Protein AF-A0A8H6Z312-F1 (afdb_monomer_lite)

Organism: NCBI:txid2733690

Sequence (124 aa):
MSFDTDASWPVGLLRIFKFDIARTSHGSFENRYYGAYTKMLMYCFGEGFDFVVAPQAPPTDKSRDTVDFTVYLIVFDVAQQRPVFLIEVKDDAHNLIPIKRKAADKQMREHYDELLPHPLAIRP

Radius of gyration: 16.41 Å; chains: 1; bounding box: 39×34×56 Å

Secondary structure (DSSP, 8-state):
-----GGGS-HHHHHHHH-HHHHH--S-HHHHHHHHHHHHHHHHH-SSSSEEEEE-PPPP-S-TT-----EEEEEEETTTTEEEEEEEE--THHHH-HHHHHHHHHHHHHHHHHHSPPP-----

Structure (mmCIF, N/CA/C/O backbone):
data_AF-A0A8H6Z312-F1
#
_entry.id   AF-A0A8H6Z312-F1
#
loop_
_atom_site.group_PDB
_atom_site.id
_atom_site.type_symbol
_atom_site.label_atom_id
_atom_site.label_alt_id
_atom_site.label_comp_id
_atom_site.label_asym_id
_atom_site.label_entity_id
_atom_site.label_seq_id
_atom_site.pdbx_PDB_ins_code
_atom_site.Cartn_x
_atom_site.Cartn_y
_atom_site.Cartn_z
_atom_site.occupancy
_atom_site.B_iso_or_equiv
_atom_site.auth_seq_id
_atom_site.auth_comp_id
_atom_site.auth_asym_id
_atom_site.auth_atom_id
_atom_site.pdbx_PDB_model_num
ATOM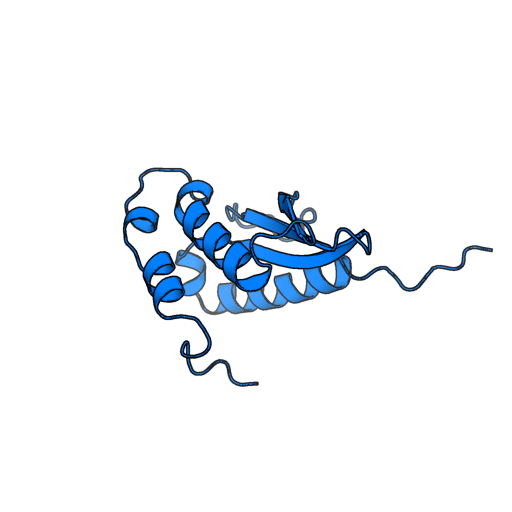 1 N N . MET A 1 1 ? 2.597 -20.855 0.950 1.00 32.88 1 MET A N 1
ATOM 2 C CA . MET A 1 1 ? 1.580 -20.137 0.154 1.00 32.88 1 MET A CA 1
ATOM 3 C C . MET A 1 1 ? 2.227 -19.787 -1.172 1.00 32.88 1 MET A C 1
ATOM 5 O O . MET A 1 1 ? 3.280 -19.163 -1.130 1.00 32.88 1 MET A O 1
ATOM 9 N N . SER A 1 2 ? 1.707 -20.267 -2.305 1.00 34.41 2 SER A N 1
ATOM 10 C CA . SER A 1 2 ? 2.223 -19.857 -3.617 1.00 34.41 2 SER A CA 1
ATOM 11 C C . SER A 1 2 ? 1.419 -18.652 -4.109 1.00 34.41 2 SER A C 1
ATOM 13 O O . SER A 1 2 ? 0.194 -18.624 -3.999 1.00 34.41 2 SER A O 1
ATOM 15 N N . PHE A 1 3 ? 2.119 -17.615 -4.564 1.00 43.72 3 PHE A N 1
ATOM 16 C CA . PHE A 1 3 ? 1.540 -16.371 -5.079 1.00 43.72 3 PHE A CA 1
ATOM 17 C C . PHE A 1 3 ? 1.251 -16.492 -6.588 1.00 43.72 3 PHE A C 1
ATOM 19 O O . PHE A 1 3 ? 1.559 -15.584 -7.353 1.00 43.72 3 PHE A O 1
ATOM 26 N N . ASP A 1 4 ? 0.731 -17.636 -7.047 1.00 47.81 4 ASP A N 1
ATOM 27 C CA . ASP A 1 4 ? 0.820 -17.995 -8.472 1.00 47.81 4 ASP A CA 1
ATOM 28 C C . ASP A 1 4 ? -0.258 -17.401 -9.383 1.00 47.81 4 ASP A C 1
ATOM 30 O O . ASP A 1 4 ? -0.112 -17.487 -10.600 1.00 47.81 4 ASP A O 1
ATOM 34 N N . THR A 1 5 ? -1.294 -16.726 -8.874 1.00 49.22 5 THR A N 1
ATOM 35 C CA . THR A 1 5 ? -2.208 -15.994 -9.769 1.00 49.22 5 THR A CA 1
ATOM 36 C C . THR A 1 5 ? -2.768 -14.716 -9.162 1.00 49.22 5 THR A C 1
ATOM 38 O O . THR A 1 5 ? -3.437 -14.740 -8.132 1.00 49.22 5 THR A O 1
ATOM 41 N N . ASP A 1 6 ? -2.598 -13.624 -9.907 1.00 55.94 6 ASP A N 1
ATOM 42 C CA . ASP A 1 6 ? -3.136 -12.261 -9.734 1.00 55.94 6 ASP A CA 1
ATOM 43 C C . ASP A 1 6 ? -4.688 -12.188 -9.744 1.00 55.94 6 ASP A C 1
ATOM 45 O O . ASP A 1 6 ? -5.284 -11.119 -9.829 1.00 55.94 6 ASP A O 1
ATOM 49 N N . ALA A 1 7 ? -5.370 -13.338 -9.684 1.00 59.72 7 ALA A N 1
ATOM 50 C CA . ALA A 1 7 ? -6.825 -13.466 -9.735 1.00 59.72 7 ALA A CA 1
ATOM 51 C C . ALA A 1 7 ? -7.521 -13.074 -8.419 1.00 59.72 7 ALA A C 1
ATOM 53 O O . ALA A 1 7 ? -8.738 -12.907 -8.398 1.00 59.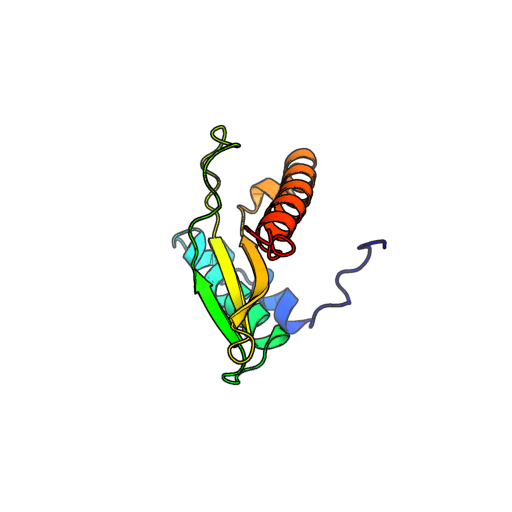72 7 ALA A O 1
ATOM 54 N N . SER A 1 8 ? -6.765 -12.917 -7.329 1.00 70.94 8 SER A N 1
ATOM 55 C CA . SER A 1 8 ? -7.293 -12.519 -6.017 1.00 70.94 8 SER A CA 1
ATOM 56 C C . SER A 1 8 ? -7.668 -11.035 -5.939 1.00 70.94 8 SER A C 1
ATOM 58 O O . SER A 1 8 ? -8.362 -10.629 -5.009 1.00 70.94 8 SER A O 1
ATOM 60 N N . TRP A 1 9 ? -7.216 -10.220 -6.896 1.00 82.19 9 TRP A N 1
ATOM 61 C CA . TRP A 1 9 ? -7.483 -8.785 -6.925 1.00 82.19 9 TRP A CA 1
ATOM 62 C C . TRP A 1 9 ? -8.597 -8.434 -7.917 1.00 82.19 9 TRP A C 1
ATOM 64 O O . TRP A 1 9 ? -8.682 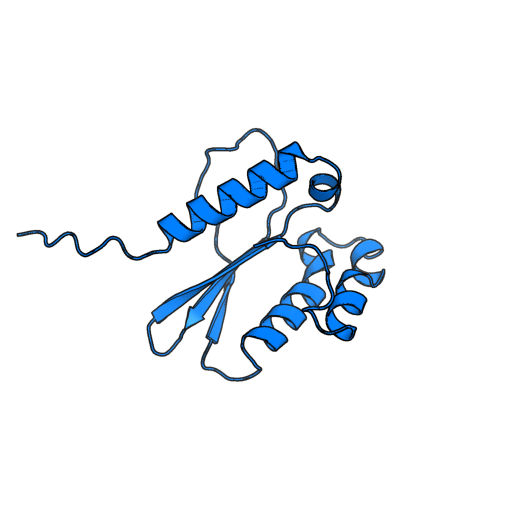-9.029 -8.996 1.00 82.19 9 TRP A O 1
ATOM 74 N N . PRO A 1 10 ? -9.437 -7.424 -7.617 1.00 87.44 10 PRO A N 1
ATOM 75 C CA . PRO A 1 10 ? -10.440 -6.957 -8.562 1.00 87.44 10 PRO A CA 1
ATOM 76 C C . PRO A 1 10 ? -9.807 -6.525 -9.887 1.00 87.44 10 PRO A C 1
ATOM 78 O O . PRO A 1 10 ? -8.862 -5.736 -9.911 1.00 87.44 10 PRO A O 1
ATOM 81 N N . VAL A 1 11 ? -10.394 -6.950 -11.009 1.00 86.06 11 VAL A N 1
ATOM 82 C CA . VAL A 1 11 ? -9.916 -6.600 -12.362 1.00 86.06 11 VAL A CA 1
ATOM 83 C C . VAL A 1 11 ? -9.800 -5.083 -12.559 1.00 86.06 11 VAL A C 1
ATOM 85 O O . VAL A 1 11 ? -8.891 -4.612 -13.242 1.00 86.06 11 VAL A O 1
ATOM 88 N N . GLY A 1 12 ? -10.695 -4.304 -11.942 1.00 86.12 12 GLY A N 1
ATOM 89 C CA . GLY A 1 12 ? -10.628 -2.842 -11.957 1.00 86.12 12 GLY A CA 1
ATOM 90 C C . GLY A 1 12 ? -9.362 -2.297 -11.293 1.00 86.12 12 GLY A C 1
ATOM 91 O O . GLY A 1 12 ? -8.731 -1.399 -11.844 1.00 86.12 12 GLY A O 1
ATOM 92 N N . LEU A 1 13 ? -8.944 -2.886 -10.170 1.00 84.94 13 LEU A N 1
ATOM 93 C CA . LEU A 1 13 ? -7.719 -2.507 -9.470 1.00 84.94 13 LEU A CA 1
ATOM 94 C C . LEU A 1 13 ? -6.487 -2.818 -10.328 1.00 84.94 13 LEU A C 1
ATOM 96 O O . LEU A 1 13 ? -5.654 -1.942 -10.553 1.00 84.94 13 LEU A O 1
ATOM 100 N N . LEU A 1 14 ? -6.429 -4.024 -10.901 1.00 84.75 14 LEU A N 1
ATOM 101 C CA . LEU A 1 14 ? -5.356 -4.415 -11.821 1.00 84.75 14 LEU A CA 1
ATOM 102 C C . LEU A 1 14 ? -5.267 -3.470 -13.019 1.00 84.75 14 LEU A C 1
ATOM 104 O O . LEU A 1 14 ? -4.175 -3.102 -13.446 1.00 84.75 14 LEU A O 1
ATOM 108 N N . ARG A 1 15 ? -6.417 -3.052 -13.563 1.00 85.88 15 ARG A N 1
ATOM 109 C CA . ARG A 1 15 ? -6.466 -2.093 -14.668 1.00 85.88 15 ARG A CA 1
ATOM 110 C C . ARG A 1 15 ? -5.879 -0.747 -14.263 1.00 85.88 15 ARG A C 1
ATOM 112 O O . ARG A 1 15 ? -5.154 -0.194 -15.071 1.00 85.88 15 ARG A O 1
ATOM 119 N N . ILE A 1 16 ? -6.149 -0.247 -13.057 1.00 85.19 16 ILE A N 1
ATOM 120 C CA . ILE A 1 16 ? -5.620 1.039 -12.572 1.00 85.19 16 ILE A CA 1
ATOM 121 C C . ILE A 1 16 ? -4.090 1.001 -12.467 1.00 85.19 16 ILE A C 1
ATOM 123 O O . ILE A 1 16 ? -3.436 1.902 -12.981 1.00 85.19 16 ILE A O 1
ATOM 127 N N . PHE A 1 17 ? -3.515 -0.057 -11.887 1.00 80.44 17 PHE A N 1
ATOM 128 C CA . PHE A 1 17 ? -2.053 -0.214 -11.809 1.00 80.44 17 PHE A CA 1
ATOM 129 C C . PHE A 1 17 ? -1.394 -0.417 -13.182 1.00 80.44 17 PHE A C 1
ATOM 131 O O . PHE A 1 17 ? -0.242 -0.035 -13.381 1.00 80.44 17 PHE A O 1
ATOM 138 N N . LYS A 1 18 ? -2.124 -0.997 -14.143 1.00 78.44 18 LYS A N 1
ATOM 139 C CA . LYS A 1 18 ? -1.685 -1.144 -15.540 1.00 78.44 18 LYS A CA 1
ATOM 140 C C . LYS A 1 18 ? -1.954 0.099 -16.393 1.00 78.44 18 LYS A C 1
ATOM 142 O O . LYS A 1 18 ? -1.433 0.169 -17.503 1.00 78.44 18 LYS A O 1
ATOM 147 N N . PHE A 1 19 ? -2.783 1.040 -15.935 1.00 74.12 19 PHE A N 1
ATOM 148 C CA . PHE A 1 19 ? -3.218 2.162 -16.758 1.00 74.12 19 PHE A CA 1
ATOM 149 C C . PHE A 1 19 ? -2.098 3.184 -16.910 1.00 74.12 19 PHE A C 1
ATOM 151 O O . PHE A 1 19 ? -1.473 3.623 -15.943 1.00 74.12 19 PHE A O 1
ATOM 158 N N . ASP A 1 20 ? -1.881 3.595 -18.153 1.00 54.94 20 ASP A N 1
ATOM 159 C CA . ASP A 1 20 ? -0.674 4.301 -18.557 1.00 54.94 20 ASP A CA 1
ATOM 160 C C . ASP A 1 20 ? -0.597 5.731 -18.013 1.00 54.94 20 ASP A C 1
ATOM 162 O O . ASP A 1 20 ? 0.486 6.284 -17.997 1.00 54.94 20 ASP A O 1
ATOM 166 N N . ILE A 1 21 ? -1.674 6.343 -17.498 1.00 57.12 21 ILE A N 1
ATOM 167 C CA . ILE A 1 21 ? -1.605 7.689 -16.879 1.00 57.12 21 ILE A CA 1
ATOM 168 C C . ILE A 1 21 ? -0.591 7.714 -15.727 1.00 57.12 21 ILE A C 1
ATOM 170 O O . ILE A 1 21 ? 0.144 8.684 -15.586 1.00 57.12 21 ILE A O 1
ATOM 174 N N . ALA A 1 22 ? -0.482 6.631 -14.952 1.00 54.50 22 ALA A N 1
ATOM 175 C CA . ALA A 1 22 ? 0.573 6.483 -13.954 1.00 54.50 22 ALA A CA 1
ATOM 176 C C . ALA A 1 22 ? 1.966 6.514 -14.620 1.00 54.50 22 ALA A C 1
ATOM 178 O O . ALA A 1 22 ? 2.844 7.296 -14.253 1.00 54.50 22 ALA A O 1
ATOM 179 N N . ARG A 1 23 ? 2.168 5.692 -15.652 1.00 58.56 23 ARG A N 1
ATOM 180 C CA . ARG A 1 23 ? 3.475 5.466 -16.293 1.00 58.56 23 ARG A CA 1
ATOM 181 C C . ARG A 1 23 ? 3.905 6.588 -17.257 1.00 58.56 23 ARG A C 1
ATOM 183 O O . ARG A 1 23 ? 5.100 6.778 -17.453 1.00 58.56 23 ARG A O 1
ATOM 190 N N . THR A 1 24 ? 2.954 7.333 -17.820 1.00 56.88 24 THR A N 1
ATOM 191 C CA . THR A 1 24 ? 3.126 8.417 -18.814 1.00 56.88 24 THR A CA 1
ATOM 192 C C . THR A 1 24 ? 3.037 9.811 -18.199 1.00 56.88 24 THR A C 1
ATOM 194 O O . THR A 1 24 ? 3.461 10.785 -18.817 1.00 56.88 24 THR A O 1
ATOM 197 N N . SER A 1 25 ? 2.533 9.925 -16.966 1.00 58.03 25 SER A N 1
ATOM 198 C CA . SER A 1 25 ? 2.645 11.140 -16.164 1.00 58.03 25 SER A CA 1
ATOM 199 C C . SER A 1 25 ? 4.123 11.470 -15.941 1.00 58.03 25 SER A C 1
ATOM 201 O O . SER A 1 25 ? 4.851 10.725 -15.283 1.00 58.03 25 SER A O 1
ATOM 203 N N . HIS A 1 26 ? 4.562 12.623 -16.450 1.00 58.59 26 HIS A N 1
ATOM 204 C CA . HIS A 1 26 ? 5.868 13.229 -16.152 1.00 58.59 26 HIS A CA 1
ATOM 205 C C . HIS A 1 26 ? 5.963 13.775 -14.706 1.00 58.59 26 HIS A C 1
ATOM 207 O O . HIS A 1 26 ? 6.839 14.584 -14.404 1.00 58.59 26 HIS A O 1
ATOM 213 N N . GLY A 1 27 ? 5.044 13.383 -13.817 1.00 64.38 27 GLY A N 1
ATOM 214 C CA . GLY A 1 27 ? 5.050 13.753 -12.405 1.00 64.38 27 GLY A CA 1
ATOM 215 C C . GLY A 1 27 ? 6.120 13.017 -11.596 1.00 64.38 27 GLY A C 1
ATOM 216 O O . GLY A 1 27 ? 6.809 12.124 -12.090 1.00 64.38 27 GLY A O 1
ATOM 217 N N . SER A 1 28 ? 6.246 13.387 -10.319 1.00 72.50 28 SER A N 1
ATOM 218 C CA . SER A 1 28 ? 7.098 12.662 -9.373 1.00 72.50 28 SER A CA 1
ATOM 219 C C . SER A 1 28 ? 6.699 11.181 -9.282 1.00 72.50 28 SER A C 1
ATOM 221 O O . SER A 1 28 ? 5.553 10.809 -9.544 1.00 72.50 28 SER A O 1
ATOM 223 N N . PHE A 1 29 ? 7.647 10.333 -8.874 1.00 71.69 29 PHE A N 1
ATOM 224 C CA . PHE A 1 29 ? 7.412 8.904 -8.640 1.00 71.69 29 PHE A CA 1
ATOM 225 C C . PHE A 1 29 ? 6.192 8.643 -7.732 1.00 71.69 29 PHE A C 1
ATOM 227 O O . PHE A 1 29 ? 5.378 7.765 -8.005 1.00 71.69 29 PHE A O 1
ATOM 234 N N . GLU A 1 30 ? 6.024 9.464 -6.696 1.00 71.31 30 GLU A N 1
ATOM 235 C CA . GLU A 1 30 ? 4.868 9.425 -5.798 1.00 71.31 30 GLU A CA 1
ATOM 236 C C . GLU A 1 30 ? 3.551 9.691 -6.544 1.00 71.31 30 GLU A C 1
ATOM 238 O O . GLU A 1 30 ? 2.608 8.902 -6.454 1.00 71.31 30 GLU A O 1
ATOM 243 N N . ASN A 1 31 ? 3.508 10.740 -7.372 1.00 75.25 31 ASN A N 1
ATOM 244 C CA . ASN A 1 31 ? 2.317 11.107 -8.139 1.00 75.25 31 ASN A CA 1
ATOM 245 C C . ASN A 1 31 ? 1.920 10.040 -9.164 1.00 75.25 31 ASN A C 1
ATOM 247 O O . ASN A 1 31 ? 0.737 9.907 -9.481 1.00 75.25 31 ASN A O 1
ATOM 251 N N . ARG A 1 32 ? 2.888 9.269 -9.673 1.00 78.00 32 ARG A N 1
ATOM 252 C CA . ARG A 1 32 ? 2.638 8.166 -10.608 1.00 78.00 32 ARG A CA 1
ATOM 253 C C . ARG A 1 32 ? 1.744 7.095 -9.985 1.00 78.00 32 ARG A C 1
ATOM 255 O O . ARG A 1 32 ? 0.799 6.659 -10.635 1.00 78.00 32 ARG A O 1
ATOM 262 N N . TYR A 1 33 ? 2.002 6.693 -8.741 1.00 79.75 33 TYR A N 1
ATOM 263 C CA . TYR A 1 33 ? 1.236 5.623 -8.092 1.00 79.75 33 TYR A CA 1
ATOM 264 C C . TYR A 1 33 ? 0.140 6.119 -7.151 1.00 79.75 33 TYR A C 1
ATOM 266 O O . TYR A 1 33 ? -0.685 5.298 -6.748 1.00 79.75 33 TYR A O 1
ATOM 274 N N . TYR A 1 34 ? 0.073 7.427 -6.869 1.00 82.56 34 TYR A N 1
ATOM 275 C CA . TYR A 1 34 ? -0.879 8.025 -5.927 1.00 82.56 34 TYR A CA 1
ATOM 276 C C . TYR A 1 34 ? -2.307 7.514 -6.101 1.00 82.56 34 TYR A C 1
ATOM 278 O O . TYR A 1 34 ? -2.853 6.846 -5.225 1.00 82.56 34 TYR A O 1
ATOM 286 N N . GLY A 1 35 ? -2.896 7.730 -7.278 1.00 84.31 35 GLY A N 1
ATOM 287 C CA . GLY A 1 35 ? -4.269 7.294 -7.538 1.00 84.31 35 GLY A CA 1
ATOM 288 C C . GLY A 1 35 ? -4.464 5.778 -7.415 1.00 84.31 35 GLY A C 1
ATOM 289 O O . GLY A 1 35 ? -5.524 5.329 -6.976 1.00 84.31 35 GLY A O 1
ATOM 290 N N . ALA A 1 36 ? -3.444 4.988 -7.764 1.00 85.38 36 ALA A N 1
ATOM 291 C CA . ALA A 1 36 ? -3.510 3.532 -7.737 1.00 85.38 36 ALA A CA 1
ATOM 292 C C . ALA A 1 36 ? -3.504 2.983 -6.307 1.00 85.38 36 ALA A C 1
ATOM 294 O O . ALA A 1 36 ? -4.419 2.240 -5.937 1.00 85.38 36 ALA A O 1
ATOM 295 N N . TYR A 1 37 ? -2.537 3.385 -5.474 1.00 85.19 37 TYR A N 1
ATOM 296 C CA . TYR A 1 37 ? -2.512 2.931 -4.084 1.00 85.19 37 TYR A CA 1
ATOM 297 C C . TYR A 1 37 ? -3.651 3.540 -3.258 1.00 85.19 37 TYR A 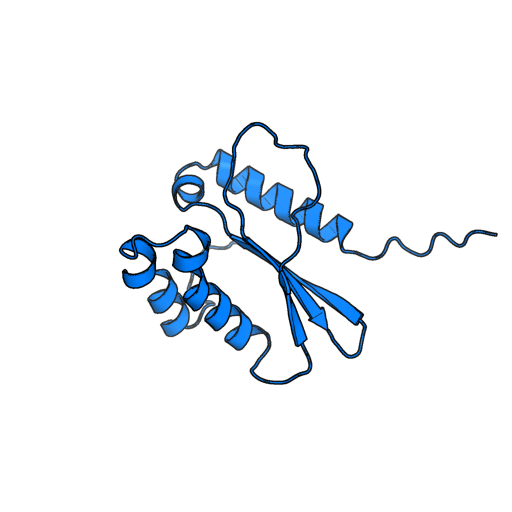C 1
ATOM 299 O O . TYR A 1 37 ? -4.170 2.856 -2.382 1.00 85.19 37 TYR A O 1
ATOM 307 N N . THR A 1 38 ? -4.126 4.757 -3.562 1.00 87.12 38 THR A N 1
ATOM 308 C CA . THR A 1 38 ? -5.328 5.317 -2.916 1.00 87.12 38 THR A CA 1
ATOM 309 C C . THR A 1 38 ? -6.553 4.451 -3.193 1.00 87.12 38 THR A C 1
ATOM 311 O O . THR A 1 38 ? -7.296 4.125 -2.269 1.00 87.12 38 THR A O 1
ATOM 314 N N . LYS A 1 39 ? -6.764 4.017 -4.444 1.00 88.69 39 LYS A N 1
ATOM 315 C CA . LYS A 1 39 ? -7.888 3.128 -4.776 1.00 88.69 39 LYS A CA 1
ATOM 316 C C . LYS A 1 39 ? -7.755 1.742 -4.154 1.00 88.69 39 LYS A C 1
ATOM 318 O O . LYS A 1 39 ? -8.765 1.183 -3.736 1.00 88.69 39 LYS A O 1
ATOM 323 N N . MET A 1 40 ? -6.537 1.215 -4.042 1.00 88.75 40 MET A N 1
ATOM 324 C CA . MET A 1 40 ? -6.278 -0.024 -3.304 1.00 88.75 40 MET A CA 1
ATOM 325 C C . MET A 1 40 ? -6.641 0.119 -1.823 1.00 88.75 40 MET A C 1
ATOM 327 O O . MET A 1 40 ? -7.339 -0.732 -1.283 1.00 88.75 40 MET A O 1
ATOM 331 N N . LEU A 1 41 ? -6.213 1.205 -1.179 1.00 89.44 41 LEU A N 1
ATOM 332 C CA . LEU A 1 41 ? -6.513 1.479 0.226 1.00 89.44 41 LEU A CA 1
ATOM 333 C C . LEU A 1 41 ? -8.019 1.604 0.474 1.00 89.44 41 LEU A C 1
ATOM 335 O O . LEU A 1 41 ? -8.531 0.962 1.385 1.00 89.44 41 LEU A O 1
ATOM 339 N N . MET A 1 42 ? -8.735 2.343 -0.377 1.00 89.19 42 MET A N 1
ATOM 340 C CA . MET A 1 42 ? -10.201 2.435 -0.317 1.00 89.19 42 MET A CA 1
ATOM 341 C C . MET A 1 42 ? -10.876 1.069 -0.481 1.00 89.19 42 MET A C 1
ATOM 343 O O . MET A 1 42 ? -11.866 0.786 0.183 1.00 89.19 42 MET A O 1
ATOM 347 N N . TYR A 1 43 ? -10.347 0.202 -1.350 1.00 89.44 43 TYR A N 1
ATOM 348 C CA . TYR A 1 43 ? -10.873 -1.153 -1.514 1.00 89.44 43 TYR A CA 1
ATOM 349 C C . TYR A 1 43 ? -10.648 -2.023 -0.265 1.00 89.44 43 TYR A C 1
ATOM 351 O O . TYR A 1 43 ? -11.550 -2.755 0.132 1.00 89.44 43 TYR A O 1
ATOM 359 N N . CYS A 1 44 ? -9.472 -1.940 0.362 1.00 89.00 44 CYS A N 1
ATOM 360 C CA . CYS A 1 44 ? -9.126 -2.763 1.525 1.00 89.00 44 CYS A CA 1
ATOM 361 C C . CYS A 1 44 ? -9.790 -2.298 2.830 1.00 89.00 44 CYS A C 1
ATOM 363 O O . CYS A 1 44 ? -10.138 -3.136 3.658 1.00 89.00 44 CYS A O 1
ATOM 365 N N . PHE A 1 45 ? -9.943 -0.986 3.025 1.00 88.81 45 PHE A N 1
ATOM 366 C CA . PHE A 1 45 ? -10.362 -0.387 4.302 1.00 88.81 45 PHE A CA 1
ATOM 367 C C . PHE A 1 45 ? -11.707 0.350 4.227 1.00 88.81 45 PHE A C 1
ATOM 369 O O . PHE A 1 45 ? -12.201 0.840 5.239 1.00 88.81 45 PHE A O 1
ATOM 376 N N . GLY A 1 46 ? -12.329 0.395 3.046 1.00 84.81 46 GLY A N 1
ATOM 377 C CA . GLY A 1 46 ? -13.593 1.088 2.816 1.00 84.81 46 GLY A CA 1
ATOM 378 C C . GLY A 1 46 ? -13.453 2.612 2.743 1.00 84.81 46 GLY A C 1
ATOM 379 O O . GLY A 1 46 ? -12.358 3.170 2.753 1.00 84.81 46 GLY A O 1
ATOM 380 N N . GLU A 1 47 ? -14.600 3.289 2.654 1.00 79.62 47 GLU A N 1
ATOM 381 C CA . GLU A 1 47 ? -14.713 4.761 2.641 1.00 79.62 47 GLU A CA 1
ATOM 382 C C . GLU A 1 47 ? -15.143 5.333 4.010 1.00 79.62 47 GLU A C 1
ATOM 384 O O . GLU A 1 47 ? -15.502 6.503 4.119 1.00 79.62 47 GLU A O 1
ATOM 389 N N . GLY A 1 48 ? -15.153 4.493 5.051 1.00 86.00 48 GLY A N 1
ATOM 390 C CA . GLY A 1 48 ? -15.513 4.881 6.414 1.00 86.00 48 GLY A CA 1
ATOM 391 C C . GLY A 1 48 ? -14.407 5.651 7.143 1.00 86.00 48 GLY A C 1
ATOM 392 O O . GLY A 1 48 ? -13.358 5.961 6.585 1.00 86.00 48 GLY A O 1
ATOM 393 N N . PHE A 1 49 ? -14.639 5.929 8.428 1.00 87.44 49 PHE A N 1
ATOM 394 C CA . PHE A 1 49 ? -13.701 6.657 9.298 1.00 87.44 49 PHE A CA 1
ATOM 395 C C . PHE A 1 49 ? -12.980 5.751 10.306 1.00 87.44 49 PHE A C 1
ATOM 397 O O . PHE A 1 49 ? -12.290 6.247 11.192 1.00 87.44 49 PHE A O 1
ATOM 404 N N . ASP A 1 50 ? -13.135 4.432 10.177 1.00 90.88 50 ASP A N 1
ATOM 405 C CA . ASP A 1 50 ? -12.531 3.449 11.086 1.00 90.88 50 ASP A CA 1
ATOM 406 C C . ASP A 1 50 ? -11.011 3.347 10.903 1.00 90.88 50 ASP A C 1
ATOM 408 O O . ASP A 1 50 ? -10.291 2.933 11.815 1.00 90.88 50 ASP A O 1
ATOM 412 N N . PHE A 1 51 ? -10.519 3.760 9.732 1.00 91.19 51 PHE A N 1
ATOM 413 C CA . PHE A 1 51 ? -9.114 3.694 9.361 1.00 91.19 51 PHE A CA 1
ATOM 414 C C . PHE A 1 51 ? -8.588 5.046 8.889 1.00 91.19 51 PHE A C 1
ATOM 416 O O . PHE A 1 51 ? -9.244 5.763 8.135 1.00 91.19 51 PHE A O 1
ATOM 423 N N . VAL A 1 52 ? -7.358 5.367 9.291 1.00 90.62 52 VAL A N 1
ATOM 424 C CA . VAL A 1 52 ? -6.635 6.562 8.838 1.00 90.62 52 VAL A CA 1
ATOM 425 C C . VAL A 1 52 ? -5.319 6.153 8.199 1.00 90.62 52 VAL A C 1
ATOM 427 O O . VAL A 1 52 ? -4.548 5.382 8.767 1.00 90.62 52 VAL A O 1
ATOM 430 N N . VAL A 1 53 ? -5.051 6.700 7.016 1.00 89.00 53 VAL A N 1
ATOM 431 C CA . VAL A 1 53 ? -3.791 6.520 6.290 1.00 89.00 53 VAL A CA 1
ATOM 432 C C . VAL A 1 53 ? -2.871 7.688 6.625 1.00 89.00 53 VAL A C 1
ATOM 434 O O . VAL A 1 53 ? -3.233 8.842 6.398 1.00 89.00 53 VAL A O 1
ATOM 437 N N . ALA A 1 54 ? -1.677 7.398 7.130 1.00 86.44 54 ALA A N 1
ATOM 438 C CA . ALA A 1 54 ? -0.674 8.405 7.450 1.00 86.44 54 ALA A CA 1
ATOM 439 C C . ALA A 1 54 ? 0.618 8.148 6.656 1.00 86.44 54 ALA A C 1
ATOM 441 O O . ALA A 1 54 ? 1.190 7.059 6.771 1.00 86.44 54 ALA A O 1
ATOM 442 N N . PRO A 1 55 ? 1.112 9.134 5.884 1.00 84.62 55 PRO A N 1
ATOM 443 C CA . PRO A 1 55 ? 2.482 9.120 5.392 1.00 84.62 55 PRO A CA 1
ATOM 444 C C . PRO A 1 55 ? 3.451 9.126 6.570 1.00 84.62 55 PRO A C 1
ATOM 446 O O . PRO A 1 55 ? 3.267 9.882 7.525 1.00 84.62 55 PRO A O 1
ATOM 449 N N . GLN A 1 56 ? 4.473 8.284 6.509 1.00 81.69 56 GLN A N 1
ATOM 450 C CA . GLN A 1 56 ? 5.484 8.170 7.554 1.00 81.69 56 GLN A CA 1
ATOM 451 C C . GLN A 1 56 ? 6.874 8.235 6.930 1.00 81.69 56 GLN A C 1
ATOM 453 O O . GLN A 1 56 ? 7.069 7.876 5.768 1.00 81.69 56 GLN A O 1
ATOM 458 N N . ALA A 1 57 ? 7.853 8.692 7.708 1.00 74.81 57 ALA A N 1
ATOM 459 C CA . ALA A 1 57 ? 9.240 8.517 7.311 1.00 74.81 57 ALA A CA 1
ATOM 460 C C . ALA A 1 57 ? 9.567 7.014 7.367 1.00 74.81 57 ALA A C 1
ATOM 462 O O . ALA A 1 57 ? 9.199 6.362 8.350 1.00 74.81 57 ALA A O 1
ATOM 463 N N . PRO A 1 58 ? 10.233 6.448 6.348 1.00 68.56 58 PRO A N 1
ATOM 464 C CA . PRO A 1 58 ? 10.718 5.081 6.446 1.00 68.56 58 PRO A CA 1
ATOM 465 C C . PRO A 1 58 ? 11.688 4.967 7.641 1.00 68.56 58 PRO A C 1
ATOM 467 O O . PRO A 1 58 ? 12.441 5.916 7.895 1.00 68.56 58 PRO A O 1
ATOM 470 N N . PRO A 1 59 ? 11.687 3.840 8.378 1.00 65.62 59 PRO A N 1
ATOM 471 C CA . PRO A 1 59 ? 12.629 3.605 9.468 1.00 65.62 59 PRO A CA 1
ATOM 472 C C . PRO A 1 59 ? 14.075 3.815 8.996 1.00 65.62 59 PRO A C 1
ATOM 474 O O . PRO A 1 59 ? 14.476 3.368 7.921 1.00 65.62 59 PRO A O 1
ATOM 477 N N . THR A 1 60 ? 14.850 4.569 9.769 1.00 58.97 60 THR A N 1
ATOM 478 C CA . THR A 1 60 ? 16.133 5.142 9.348 1.00 58.97 60 THR A CA 1
ATOM 479 C C . THR A 1 60 ? 17.197 4.085 8.997 1.00 58.97 60 THR A C 1
ATOM 481 O O . THR A 1 60 ? 17.540 3.238 9.815 1.00 58.97 60 THR A O 1
ATOM 484 N N . ASP A 1 61 ? 17.788 4.223 7.803 1.00 53.59 61 ASP A N 1
ATOM 485 C CA . ASP A 1 61 ? 19.170 3.878 7.411 1.00 53.59 61 ASP A CA 1
ATOM 486 C C . ASP A 1 61 ? 19.778 2.530 7.868 1.00 53.59 61 ASP A C 1
ATOM 488 O O . ASP A 1 61 ? 20.626 2.466 8.761 1.00 53.59 61 ASP A O 1
ATOM 492 N N . LYS A 1 62 ? 19.521 1.454 7.112 1.00 47.00 62 LYS A N 1
ATOM 493 C CA . LYS A 1 62 ? 20.529 0.385 6.893 1.00 47.00 62 LYS A CA 1
ATOM 494 C C . LYS A 1 62 ? 20.795 0.058 5.419 1.00 47.00 62 LYS A C 1
ATOM 496 O O . LYS A 1 62 ? 21.588 -0.829 5.121 1.00 47.00 62 LYS A O 1
ATOM 501 N N . SER A 1 63 ? 20.184 0.794 4.492 1.00 45.03 63 SER A N 1
ATOM 502 C CA . SER A 1 63 ? 20.345 0.602 3.047 1.00 45.03 63 SER A CA 1
ATOM 503 C C . SER A 1 63 ? 20.654 1.939 2.364 1.00 45.03 63 SER A C 1
ATOM 505 O O . SER A 1 63 ? 19.895 2.436 1.543 1.00 45.03 63 SER A O 1
ATOM 507 N N . ARG A 1 64 ? 21.788 2.555 2.720 1.00 42.59 64 ARG A N 1
ATOM 508 C CA . ARG A 1 64 ? 22.290 3.782 2.070 1.00 42.59 64 ARG A CA 1
ATOM 509 C C . ARG A 1 64 ? 22.828 3.583 0.649 1.00 42.59 64 ARG A C 1
ATOM 511 O O . ARG A 1 64 ? 23.410 4.513 0.106 1.00 42.59 64 ARG A O 1
ATOM 518 N N . ASP A 1 65 ? 22.640 2.420 0.032 1.00 43.03 65 ASP A N 1
ATOM 519 C CA . ASP A 1 65 ? 23.237 2.163 -1.284 1.00 43.03 65 ASP A CA 1
ATOM 520 C C . ASP A 1 65 ? 22.341 2.503 -2.473 1.00 43.03 65 ASP A C 1
ATOM 522 O O . ASP A 1 65 ? 22.824 2.529 -3.602 1.00 43.03 65 ASP A O 1
ATOM 526 N N . THR A 1 66 ? 21.080 2.877 -2.260 1.00 42.72 66 THR A N 1
ATOM 527 C CA . THR A 1 66 ? 20.262 3.425 -3.345 1.00 42.72 66 THR A CA 1
ATOM 528 C C . THR A 1 66 ? 19.233 4.399 -2.801 1.00 42.72 66 THR A C 1
ATOM 530 O O . THR A 1 66 ? 18.476 4.066 -1.895 1.00 42.72 66 THR A O 1
ATOM 533 N N . VAL A 1 67 ? 19.184 5.601 -3.384 1.00 44.62 67 VAL A N 1
ATOM 534 C CA . VAL A 1 67 ? 18.045 6.524 -3.274 1.00 44.62 67 VAL A CA 1
ATOM 535 C C . VAL A 1 67 ? 16.853 5.847 -3.950 1.00 44.62 67 VAL A C 1
ATOM 537 O O . VAL A 1 67 ? 16.530 6.099 -5.108 1.00 44.62 67 VAL A O 1
ATOM 540 N N . ASP A 1 68 ? 16.248 4.905 -3.242 1.00 58.00 68 ASP A N 1
ATOM 541 C CA . ASP A 1 68 ? 15.016 4.262 -3.648 1.00 58.00 68 ASP A CA 1
ATOM 542 C C . ASP A 1 68 ? 13.892 5.202 -3.229 1.00 58.00 68 ASP A C 1
ATOM 544 O O . ASP A 1 68 ? 13.540 5.281 -2.050 1.00 58.00 68 ASP A O 1
ATOM 548 N N . PHE A 1 69 ? 13.358 5.962 -4.189 1.00 58.03 69 PHE A N 1
ATOM 549 C CA . PHE A 1 69 ? 12.143 6.741 -3.969 1.00 58.03 69 PHE A CA 1
ATOM 550 C C . PHE A 1 69 ? 11.058 5.790 -3.481 1.00 58.03 69 PHE A C 1
ATOM 552 O O . PHE A 1 69 ? 10.622 4.902 -4.212 1.00 58.03 69 PHE A O 1
ATOM 559 N N . THR A 1 70 ? 10.696 5.957 -2.214 1.00 71.00 70 THR A N 1
ATOM 560 C CA . THR A 1 70 ? 9.854 5.015 -1.500 1.00 71.00 70 THR A CA 1
ATOM 561 C C . THR A 1 70 ? 8.722 5.771 -0.832 1.00 71.00 70 THR A C 1
ATOM 563 O O . THR A 1 70 ? 8.967 6.643 -0.001 1.00 71.00 70 THR A O 1
ATOM 566 N N . VAL A 1 71 ? 7.482 5.442 -1.190 1.00 74.56 71 VAL A N 1
ATOM 567 C CA . VAL A 1 71 ? 6.306 5.935 -0.459 1.00 74.56 71 VAL A CA 1
ATOM 568 C C . VAL A 1 71 ? 6.031 4.957 0.674 1.00 74.56 71 VAL A C 1
ATOM 570 O O . VAL A 1 71 ? 5.786 3.784 0.400 1.00 74.56 71 VAL A O 1
ATOM 573 N N . TYR A 1 72 ? 6.082 5.434 1.919 1.00 82.75 72 TYR A N 1
ATOM 574 C CA . TYR A 1 72 ? 5.866 4.633 3.125 1.00 82.75 72 TYR A CA 1
ATOM 575 C C . TYR A 1 72 ? 4.597 5.116 3.842 1.00 82.75 72 TYR A C 1
ATOM 577 O O . TYR A 1 72 ? 4.552 6.229 4.374 1.00 82.75 72 TYR A O 1
ATOM 585 N N . LEU A 1 73 ? 3.536 4.307 3.801 1.00 85.38 73 LEU A N 1
ATOM 586 C CA . LEU A 1 73 ? 2.232 4.633 4.388 1.00 85.38 73 LEU A CA 1
ATOM 587 C C . LEU A 1 73 ? 1.863 3.603 5.443 1.00 85.38 73 LEU A C 1
ATOM 589 O O . LEU A 1 73 ? 1.928 2.403 5.178 1.00 85.38 73 LEU A O 1
ATOM 593 N N . ILE A 1 74 ? 1.377 4.071 6.587 1.00 86.25 74 ILE A N 1
ATOM 594 C CA . ILE A 1 74 ? 0.812 3.214 7.629 1.00 86.25 74 ILE A CA 1
ATOM 595 C C . ILE A 1 74 ? -0.686 3.480 7.730 1.00 86.25 74 ILE A C 1
ATOM 597 O O . ILE A 1 74 ? -1.119 4.634 7.757 1.00 86.25 74 ILE A O 1
ATOM 601 N N . VAL A 1 75 ? -1.475 2.411 7.798 1.00 88.38 75 VAL A N 1
ATOM 602 C CA . VAL A 1 75 ? -2.906 2.482 8.108 1.00 88.38 75 VAL A CA 1
ATOM 603 C C . VAL A 1 75 ? -3.098 2.183 9.584 1.00 88.38 75 VAL A C 1
ATOM 605 O O . VAL A 1 75 ? -2.648 1.142 10.070 1.00 88.38 75 VAL A O 1
ATOM 608 N N . PHE A 1 76 ? -3.782 3.081 10.282 1.00 89.06 76 PHE A N 1
ATOM 609 C CA . PHE A 1 76 ? -4.133 2.941 11.688 1.00 89.06 76 PHE A CA 1
ATOM 610 C C . PHE A 1 76 ? -5.617 2.638 11.844 1.00 89.06 76 PHE A C 1
ATOM 612 O O . PHE A 1 76 ? -6.447 3.290 11.214 1.00 89.06 76 PHE A O 1
ATOM 619 N N . ASP A 1 77 ? -5.933 1.687 12.717 1.00 89.44 77 ASP A N 1
ATOM 620 C CA . ASP A 1 77 ? -7.276 1.525 13.278 1.00 89.44 77 ASP A CA 1
ATOM 621 C C . ASP A 1 77 ? -7.509 2.652 14.295 1.00 89.44 77 ASP A C 1
ATOM 623 O O . ASP A 1 77 ? -6.740 2.797 15.252 1.00 89.44 77 ASP A O 1
ATOM 627 N N . VAL A 1 78 ? -8.542 3.468 14.078 1.00 88.69 78 VAL A N 1
ATOM 628 C CA . VAL A 1 78 ? -8.840 4.642 14.914 1.00 88.69 78 VAL A CA 1
ATOM 629 C C . VAL A 1 78 ? -9.302 4.237 16.311 1.00 88.69 78 VAL A C 1
ATOM 631 O O . VAL A 1 78 ? -8.935 4.890 17.289 1.00 88.69 78 VAL A O 1
ATOM 634 N N . ALA A 1 79 ? -10.075 3.158 16.426 1.00 89.38 79 ALA A N 1
ATOM 635 C CA . ALA A 1 79 ? -10.610 2.698 17.702 1.00 89.38 79 ALA A CA 1
ATOM 636 C C . ALA A 1 79 ? -9.511 2.115 18.601 1.00 89.38 79 ALA A C 1
ATOM 638 O O . ALA A 1 79 ? -9.544 2.293 19.818 1.00 89.38 79 ALA A O 1
ATOM 639 N N . GLN A 1 80 ? -8.537 1.424 18.007 1.00 87.31 80 GLN A N 1
ATOM 640 C CA . GLN A 1 80 ? -7.475 0.723 18.735 1.00 87.31 80 GLN A CA 1
ATOM 641 C C . GLN A 1 80 ? -6.130 1.455 18.735 1.00 87.31 80 GLN A C 1
ATOM 643 O O . GLN A 1 80 ? -5.199 1.004 19.399 1.00 87.31 80 GLN A O 1
ATOM 648 N N . GLN A 1 81 ? -6.021 2.564 17.998 1.00 86.19 81 GLN A N 1
ATOM 649 C CA . GLN A 1 81 ? -4.816 3.389 17.873 1.00 86.19 81 GLN A CA 1
ATOM 650 C C . GLN A 1 81 ? -3.557 2.583 17.518 1.00 86.19 81 GLN A C 1
ATOM 652 O O . GLN A 1 81 ? -2.469 2.842 18.032 1.00 86.19 81 GLN A O 1
ATOM 657 N N . ARG A 1 82 ? -3.694 1.587 16.635 1.00 86.19 82 ARG A N 1
ATOM 658 C CA . ARG A 1 82 ? -2.594 0.685 16.264 1.00 86.19 82 ARG A CA 1
ATOM 659 C C . ARG A 1 82 ? -2.422 0.570 14.752 1.00 86.19 82 ARG A C 1
ATOM 661 O O . ARG A 1 82 ? -3.423 0.635 14.032 1.00 86.19 82 ARG A O 1
ATOM 668 N N . PRO A 1 83 ? -1.185 0.370 14.265 1.00 87.12 83 PRO A N 1
ATOM 669 C CA . PRO A 1 83 ? -0.956 0.079 12.861 1.00 87.12 83 PRO A CA 1
ATOM 670 C C . PRO A 1 83 ? -1.570 -1.281 12.515 1.00 87.12 83 PRO A C 1
ATOM 672 O O . PRO A 1 83 ? -1.374 -2.266 13.228 1.00 87.12 83 PRO A O 1
ATOM 675 N N . VAL A 1 84 ? -2.323 -1.337 11.422 1.00 87.56 84 VAL A N 1
ATOM 676 C CA . VAL A 1 84 ? -2.939 -2.574 10.909 1.00 87.56 84 VAL A CA 1
ATOM 677 C C . VAL A 1 84 ? -2.438 -2.943 9.520 1.00 87.56 84 VAL A C 1
ATOM 679 O O . VAL A 1 84 ? -2.597 -4.084 9.091 1.00 87.56 84 VAL A O 1
ATOM 682 N N . PHE A 1 85 ? -1.821 -1.995 8.815 1.00 87.00 85 PHE A N 1
ATOM 683 C CA . PHE A 1 85 ? -1.325 -2.211 7.465 1.00 87.00 85 PHE A CA 1
ATOM 684 C C . PHE A 1 85 ? -0.175 -1.271 7.139 1.00 87.00 85 PHE A C 1
ATOM 686 O O . PHE A 1 85 ? -0.133 -0.136 7.618 1.00 87.00 85 PHE A O 1
ATOM 693 N N . LEU A 1 86 ? 0.725 -1.750 6.287 1.00 87.75 86 LEU A N 1
ATOM 694 C CA . LEU A 1 86 ? 1.881 -1.013 5.816 1.00 87.75 86 LEU A CA 1
ATOM 695 C C . LEU A 1 86 ? 1.970 -1.107 4.294 1.00 87.75 86 LEU A C 1
ATOM 697 O O . LEU A 1 86 ? 1.794 -2.181 3.721 1.00 87.75 86 LEU A O 1
ATOM 701 N N . ILE A 1 87 ? 2.265 0.019 3.648 1.00 86.44 87 ILE A N 1
ATOM 702 C CA . ILE A 1 87 ? 2.548 0.094 2.215 1.00 86.44 87 ILE A CA 1
ATOM 703 C C . ILE A 1 87 ? 3.928 0.686 2.022 1.00 86.44 87 ILE A C 1
ATOM 705 O O . ILE A 1 87 ? 4.230 1.758 2.541 1.00 86.44 87 ILE A O 1
ATOM 709 N N . GLU A 1 88 ? 4.710 0.010 1.188 1.00 85.56 88 GLU A N 1
ATOM 710 C CA . GLU A 1 88 ? 5.956 0.521 0.647 1.00 85.56 88 GLU A CA 1
ATOM 711 C C . GLU A 1 88 ? 5.898 0.455 -0.886 1.00 85.56 88 GLU A C 1
ATOM 713 O O . GLU A 1 88 ? 5.752 -0.628 -1.457 1.00 85.56 88 GLU A O 1
ATOM 718 N N . VAL A 1 89 ? 5.978 1.602 -1.566 1.00 80.62 89 VAL A N 1
ATOM 719 C CA . VAL A 1 89 ? 5.964 1.676 -3.041 1.00 80.62 89 VAL A CA 1
ATOM 720 C C . VAL A 1 89 ? 7.371 1.981 -3.538 1.00 80.62 89 VAL A C 1
ATOM 722 O O . VAL A 1 89 ? 7.898 3.031 -3.193 1.00 80.62 89 VAL A O 1
ATOM 725 N N . LYS A 1 90 ? 7.957 1.093 -4.353 1.00 79.75 90 LYS A N 1
ATOM 726 C CA . LYS A 1 90 ? 9.305 1.224 -4.947 1.00 79.75 90 LYS A CA 1
ATOM 727 C C . LYS A 1 90 ? 9.243 1.331 -6.475 1.00 79.75 90 LYS A C 1
ATOM 729 O O . LYS A 1 90 ? 8.222 0.993 -7.071 1.00 79.75 90 LYS A O 1
ATOM 734 N N . ASP A 1 91 ? 10.336 1.774 -7.100 1.00 76.88 91 ASP A N 1
ATOM 735 C CA . ASP A 1 91 ? 10.420 1.915 -8.559 1.00 76.88 91 ASP A CA 1
ATOM 736 C C . ASP A 1 91 ? 10.157 0.601 -9.311 1.00 76.88 91 ASP A C 1
ATOM 738 O O . ASP A 1 91 ? 10.549 -0.485 -8.878 1.00 76.88 91 ASP A O 1
ATOM 742 N N . ASP A 1 92 ? 9.517 0.701 -10.477 1.00 75.75 92 ASP A N 1
ATOM 743 C CA . ASP A 1 92 ? 9.209 -0.449 -11.331 1.00 75.75 92 ASP A CA 1
ATOM 744 C C . ASP A 1 92 ? 10.453 -1.261 -11.707 1.00 75.75 92 ASP A C 1
ATOM 746 O O . ASP A 1 92 ? 10.367 -2.482 -11.879 1.00 75.75 92 ASP A O 1
ATOM 750 N N . ALA A 1 93 ? 11.619 -0.619 -11.816 1.00 76.94 93 ALA A N 1
ATOM 751 C CA . ALA A 1 93 ? 12.881 -1.289 -12.104 1.00 76.94 93 ALA A CA 1
ATOM 752 C C . ALA A 1 93 ? 13.240 -2.343 -11.044 1.00 76.94 93 ALA A C 1
ATOM 754 O O . ALA A 1 93 ? 13.928 -3.320 -11.355 1.00 76.94 93 ALA A O 1
ATOM 755 N N . HIS A 1 94 ? 12.751 -2.211 -9.806 1.00 74.75 94 HIS A N 1
ATOM 756 C CA . HIS A 1 94 ? 12.958 -3.210 -8.754 1.00 74.75 94 HIS A CA 1
ATOM 757 C C . HIS A 1 94 ? 12.273 -4.536 -9.074 1.00 74.75 94 HIS A C 1
ATOM 759 O O . HIS A 1 94 ? 12.812 -5.589 -8.731 1.00 74.75 94 HIS A O 1
ATOM 765 N N . ASN A 1 95 ? 11.146 -4.515 -9.790 1.00 78.44 95 ASN A N 1
ATOM 766 C CA . ASN A 1 95 ? 10.423 -5.730 -10.173 1.00 78.44 95 ASN A CA 1
ATOM 767 C C . ASN A 1 95 ? 11.161 -6.557 -11.234 1.00 78.44 95 ASN A C 1
ATOM 769 O O . ASN A 1 95 ? 10.953 -7.773 -11.317 1.00 78.44 95 ASN A O 1
ATOM 773 N N . LEU A 1 96 ? 12.041 -5.920 -12.012 1.00 81.56 96 LEU A N 1
ATOM 774 C CA . LEU A 1 96 ? 12.850 -6.568 -13.047 1.00 81.56 96 LEU A CA 1
ATOM 775 C C . LEU A 1 96 ? 14.073 -7.295 -12.473 1.00 81.56 96 LEU A C 1
ATOM 777 O O . LEU A 1 96 ? 14.649 -8.150 -13.142 1.00 81.56 96 LEU A O 1
ATOM 781 N N . ILE A 1 97 ? 14.468 -6.983 -11.234 1.00 83.75 97 ILE A N 1
ATOM 782 C CA . ILE A 1 97 ? 15.690 -7.495 -10.612 1.00 83.75 97 ILE A CA 1
ATOM 783 C C . ILE A 1 97 ? 15.313 -8.457 -9.468 1.00 83.75 97 ILE A C 1
ATOM 785 O O . ILE A 1 97 ? 14.899 -8.009 -8.396 1.00 83.75 97 ILE A O 1
ATOM 789 N N . PRO A 1 98 ? 15.493 -9.787 -9.624 1.00 84.81 98 PRO A N 1
ATOM 790 C CA . PRO A 1 98 ? 15.071 -10.770 -8.621 1.00 84.81 98 PRO A CA 1
ATOM 791 C C . PRO A 1 98 ? 15.630 -10.526 -7.215 1.00 84.81 98 PRO A C 1
ATOM 793 O O . PRO A 1 98 ? 14.916 -10.720 -6.230 1.00 84.81 98 PRO A O 1
ATOM 796 N N . ILE A 1 99 ? 16.882 -10.065 -7.110 1.00 82.50 99 ILE A N 1
ATOM 797 C CA . ILE A 1 99 ? 17.505 -9.770 -5.814 1.00 82.50 99 ILE A CA 1
ATOM 798 C C . ILE A 1 99 ? 16.842 -8.579 -5.109 1.00 82.50 99 ILE A C 1
ATOM 800 O O . ILE A 1 99 ? 16.666 -8.626 -3.895 1.00 82.50 99 ILE A O 1
ATOM 804 N N . LYS A 1 100 ? 16.383 -7.567 -5.859 1.00 81.19 100 LYS A N 1
ATOM 805 C CA . LYS A 1 100 ? 15.649 -6.422 -5.304 1.00 81.19 100 LYS A CA 1
ATOM 806 C C . LYS A 1 100 ? 14.264 -6.831 -4.809 1.00 81.19 100 LYS A C 1
ATOM 808 O O . LYS A 1 100 ? 13.863 -6.395 -3.737 1.00 81.19 100 LYS A O 1
ATOM 813 N N . ARG A 1 101 ? 13.577 -7.741 -5.512 1.00 83.06 101 ARG A N 1
ATOM 814 C CA . ARG A 1 101 ? 12.306 -8.322 -5.034 1.00 83.06 101 ARG A CA 1
ATOM 815 C C . ARG A 1 101 ? 12.478 -9.074 -3.714 1.00 83.06 101 ARG A C 1
ATOM 817 O O . ARG A 1 101 ? 11.706 -8.868 -2.786 1.00 83.06 101 ARG A O 1
ATOM 824 N N . LYS A 1 102 ? 13.521 -9.907 -3.608 1.00 82.69 102 LYS A N 1
ATOM 825 C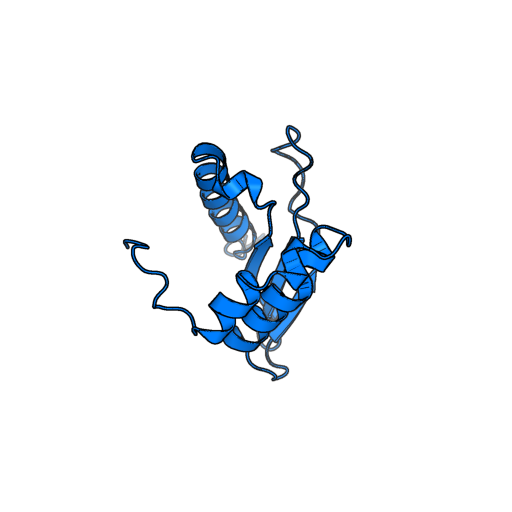 CA . LYS A 1 102 ? 13.845 -10.623 -2.362 1.00 82.69 102 LYS A CA 1
ATOM 826 C C . LYS A 1 102 ? 14.189 -9.660 -1.221 1.00 82.69 102 LYS A C 1
ATOM 828 O O . LYS A 1 102 ? 13.783 -9.894 -0.088 1.00 82.69 102 LYS A O 1
ATOM 833 N N . ALA A 1 103 ? 14.941 -8.600 -1.514 1.00 84.25 103 ALA A N 1
ATOM 834 C CA . ALA A 1 103 ? 15.282 -7.580 -0.529 1.00 84.25 103 ALA A CA 1
ATOM 835 C C . ALA A 1 103 ? 14.038 -6.824 -0.037 1.00 84.25 103 ALA A C 1
ATOM 837 O O . ALA A 1 103 ? 13.885 -6.663 1.167 1.00 84.25 103 ALA A O 1
ATOM 838 N N . ALA A 1 104 ? 13.125 -6.448 -0.938 1.00 83.12 104 ALA A N 1
ATOM 839 C CA . ALA A 1 104 ? 11.867 -5.790 -0.584 1.00 83.12 104 ALA A CA 1
ATOM 840 C C . ALA A 1 104 ? 10.972 -6.674 0.304 1.00 83.12 104 ALA A C 1
ATOM 842 O O . ALA A 1 104 ? 10.439 -6.204 1.302 1.00 83.12 104 ALA A O 1
ATOM 843 N N . ASP A 1 105 ? 10.858 -7.967 -0.010 1.00 84.50 105 ASP A N 1
ATOM 844 C CA . ASP A 1 105 ? 10.118 -8.930 0.819 1.00 84.50 105 ASP A CA 1
ATOM 845 C C . ASP A 1 105 ? 10.724 -9.068 2.226 1.00 84.50 105 ASP A C 1
ATOM 847 O O . ASP A 1 105 ? 10.004 -9.066 3.223 1.00 84.50 105 ASP A O 1
ATOM 851 N N . LYS A 1 106 ? 12.058 -9.136 2.324 1.00 85.25 106 LYS A N 1
ATOM 852 C CA . LYS A 1 106 ? 12.755 -9.153 3.616 1.00 85.25 106 LYS A CA 1
ATOM 853 C C . LYS A 1 106 ? 12.494 -7.865 4.408 1.00 85.25 106 LYS A C 1
ATOM 855 O O . LYS A 1 106 ? 12.129 -7.949 5.575 1.00 85.25 106 LYS A O 1
ATOM 860 N N . GLN A 1 107 ? 12.649 -6.713 3.764 1.00 84.12 107 GLN A N 1
ATOM 861 C CA . GLN A 1 107 ? 12.455 -5.399 4.373 1.00 84.12 107 GLN A CA 1
ATOM 862 C C . GLN A 1 107 ? 11.026 -5.230 4.909 1.00 84.12 107 GLN A C 1
ATOM 864 O O . GLN A 1 107 ? 10.845 -4.765 6.026 1.00 84.12 107 GLN A O 1
ATOM 869 N N . MET A 1 108 ? 10.013 -5.679 4.161 1.00 83.69 108 MET A N 1
ATOM 870 C CA . MET A 1 108 ? 8.616 -5.615 4.602 1.00 83.69 108 MET A CA 1
ATOM 871 C C . MET A 1 108 ? 8.372 -6.425 5.883 1.00 83.69 108 MET A C 1
ATOM 873 O O . MET A 1 108 ? 7.639 -5.975 6.760 1.00 83.69 108 MET A O 1
ATOM 877 N N . ARG A 1 109 ? 8.999 -7.604 6.019 1.00 85.88 109 ARG A N 1
ATOM 878 C CA . ARG A 1 109 ? 8.913 -8.398 7.257 1.00 85.88 109 ARG A CA 1
ATOM 879 C C . ARG A 1 109 ? 9.593 -7.693 8.429 1.00 85.88 109 ARG A C 1
ATOM 881 O O . ARG A 1 109 ? 8.999 -7.616 9.494 1.00 85.88 109 ARG A O 1
ATOM 888 N N . GLU A 1 110 ? 10.785 -7.141 8.209 1.00 84.19 110 GLU A N 1
ATOM 889 C CA . GLU A 1 110 ? 11.522 -6.395 9.239 1.00 84.19 110 GLU A CA 1
ATOM 890 C C . GLU A 1 110 ? 10.730 -5.164 9.714 1.00 84.19 110 GLU A C 1
ATOM 892 O O . GLU A 1 110 ? 10.559 -4.975 10.915 1.00 84.19 110 GLU A O 1
ATOM 897 N N . HIS A 1 111 ? 10.158 -4.378 8.796 1.00 81.50 111 HIS A N 1
ATOM 898 C CA . HIS A 1 111 ? 9.307 -3.238 9.151 1.00 81.50 111 HIS A CA 1
ATOM 899 C C . HIS A 1 111 ? 8.049 -3.658 9.917 1.00 81.50 111 HIS A C 1
ATOM 901 O O . HIS A 1 111 ? 7.626 -2.973 10.846 1.00 81.50 111 HIS A O 1
ATOM 907 N N . TYR A 1 112 ? 7.427 -4.774 9.535 1.00 80.38 112 TYR A N 1
ATOM 908 C CA . TYR A 1 112 ? 6.258 -5.276 10.249 1.00 80.38 112 TYR A CA 1
ATOM 909 C C . TYR A 1 112 ? 6.605 -5.668 11.691 1.00 80.38 112 TYR A C 1
ATOM 911 O O . TYR A 1 112 ? 5.867 -5.313 12.608 1.00 80.38 112 TYR A O 1
ATOM 919 N N . ASP A 1 113 ? 7.748 -6.325 11.901 1.00 82.12 113 ASP A N 1
ATOM 920 C CA . ASP A 1 113 ? 8.234 -6.688 13.236 1.00 82.12 113 ASP A CA 1
ATOM 921 C C . ASP A 1 113 ? 8.506 -5.449 14.110 1.00 82.12 113 ASP A C 1
ATOM 923 O O . ASP A 1 113 ? 8.239 -5.475 15.311 1.00 82.12 113 ASP A O 1
ATOM 927 N N . GLU A 1 114 ? 8.981 -4.347 13.520 1.00 77.88 114 GLU A N 1
ATOM 928 C CA . GLU A 1 114 ? 9.179 -3.064 14.214 1.00 77.88 114 GLU A CA 1
ATOM 929 C C . GLU A 1 114 ? 7.861 -2.369 14.594 1.00 77.88 114 GLU A C 1
ATOM 931 O O . GLU A 1 114 ? 7.802 -1.663 15.603 1.00 77.88 114 GLU A O 1
ATOM 936 N N . LEU A 1 115 ? 6.800 -2.558 13.802 1.00 74.62 115 LEU A N 1
ATOM 937 C CA . LEU A 1 115 ? 5.474 -1.988 14.065 1.00 74.62 115 LEU A CA 1
ATOM 938 C C . LEU A 1 115 ? 4.690 -2.749 15.132 1.00 74.62 115 LEU A C 1
ATOM 940 O O . LEU A 1 115 ? 3.756 -2.191 15.719 1.00 74.62 115 LEU A O 1
ATOM 944 N N . LEU A 1 116 ? 5.034 -4.012 15.388 1.00 70.19 116 LEU A N 1
ATOM 945 C CA . LEU A 1 116 ? 4.414 -4.766 16.465 1.00 70.19 116 LEU A CA 1
ATOM 946 C C . LEU A 1 116 ? 4.821 -4.141 17.807 1.00 70.19 116 LEU A C 1
ATOM 948 O O . LEU A 1 116 ? 6.015 -3.972 18.071 1.00 70.19 116 LEU A O 1
ATOM 952 N N . PRO A 1 117 ? 3.856 -3.799 18.684 1.00 62.66 117 PRO A N 1
ATOM 953 C CA . PRO A 1 117 ? 4.191 -3.310 20.008 1.00 62.66 117 PRO A CA 1
ATOM 954 C C . PRO A 1 117 ? 5.088 -4.342 20.684 1.00 62.66 117 PRO A C 1
ATOM 956 O O . PRO A 1 117 ? 4.713 -5.511 20.813 1.00 62.66 117 PRO A O 1
ATOM 959 N N . HIS A 1 118 ? 6.279 -3.907 21.100 1.00 51.28 118 HIS A N 1
ATOM 960 C CA . HIS A 1 118 ? 7.154 -4.732 21.918 1.00 51.28 118 HIS A CA 1
ATOM 961 C C . HIS A 1 118 ? 6.312 -5.233 23.101 1.00 51.28 118 HIS A C 1
ATOM 963 O O . HIS A 1 118 ? 5.702 -4.391 23.775 1.00 51.28 118 HIS A O 1
ATOM 969 N N . PRO A 1 119 ? 6.200 -6.557 23.338 1.00 44.28 119 PRO A N 1
ATOM 970 C CA . PRO A 1 119 ? 5.442 -7.069 24.468 1.00 44.28 119 PRO A CA 1
ATOM 971 C C . PRO A 1 119 ? 5.977 -6.365 25.705 1.00 44.28 119 PRO A C 1
ATOM 973 O O . PRO A 1 119 ? 7.176 -6.424 25.966 1.00 44.28 119 PRO A O 1
ATOM 976 N N . LEU A 1 120 ? 5.082 -5.610 26.349 1.00 41.97 120 LEU A N 1
ATOM 977 C CA . LEU A 1 120 ? 5.319 -4.719 27.477 1.00 41.97 120 LEU A CA 1
ATOM 978 C C . LEU A 1 120 ? 6.612 -5.083 28.210 1.00 41.97 120 LEU A C 1
ATOM 980 O O . LEU A 1 120 ? 6.656 -6.056 28.965 1.00 41.97 120 LEU A O 1
ATOM 984 N N . ALA A 1 121 ? 7.659 -4.281 28.010 1.00 39.00 121 ALA A N 1
ATOM 985 C CA . ALA A 1 121 ? 8.695 -4.174 29.016 1.00 39.00 121 ALA A CA 1
ATOM 986 C C . ALA A 1 121 ? 8.000 -3.587 30.246 1.00 39.00 121 ALA A C 1
ATOM 988 O O . ALA A 1 121 ? 7.873 -2.371 30.383 1.00 39.00 121 ALA A O 1
ATOM 989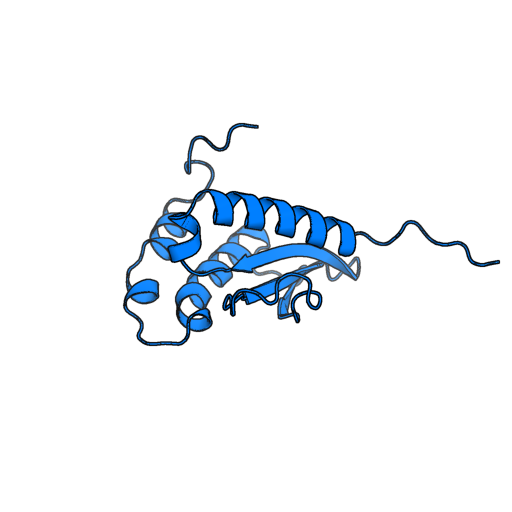 N N . ILE A 1 122 ? 7.476 -4.474 31.093 1.00 45.25 122 ILE A N 1
ATOM 990 C CA . ILE A 1 122 ? 7.112 -4.181 32.471 1.00 45.25 122 ILE A CA 1
ATOM 991 C C . ILE A 1 122 ? 8.406 -3.658 33.090 1.00 45.25 122 ILE A C 1
ATOM 993 O O . ILE A 1 122 ? 9.300 -4.432 33.434 1.00 45.25 122 ILE A O 1
ATOM 997 N N . ARG A 1 123 ? 8.566 -2.335 33.114 1.00 34.56 123 ARG A N 1
ATOM 998 C CA . ARG A 1 123 ? 9.625 -1.707 33.892 1.00 34.56 123 ARG A CA 1
ATOM 999 C C . ARG A 1 123 ? 9.140 -1.679 35.346 1.00 34.56 123 ARG A C 1
ATOM 1001 O O . ARG A 1 123 ? 8.033 -1.181 35.560 1.00 34.56 123 ARG A O 1
ATOM 1008 N N . PRO A 1 124 ? 9.899 -2.259 36.291 1.00 50.78 124 PRO A N 1
ATOM 1009 C CA . PRO A 1 124 ? 9.637 -2.103 37.718 1.00 50.78 124 PRO A CA 1
ATOM 1010 C C . PRO A 1 124 ? 9.820 -0.650 38.169 1.00 50.78 124 PRO A C 1
ATOM 1012 O O . PRO A 1 124 ? 10.581 0.091 37.500 1.00 50.78 124 PRO A O 1
#

Foldseek 3Di:
DDPPDPVVDPPVLVCLLVPCCLVVPPDPVCVSCVVSVVVVCCVVPNPDPQKDKDFDDPDDDPCPPDPFPWTWIFIAGPVVRATDDIDIDTDPVLVVDVVSVVVVVVSVVVVVVVRPPDPDPPDD

pLDDT: mean 74.07, std 15.91, range [32.88, 91.19]